Protein AF-A0A962IKQ8-F1 (afdb_monomer_lite)

pLDDT: mean 80.49, std 13.24, range [48.88, 95.75]

Radius of gyration: 16.03 Å; chains: 1; bounding box: 33×30×48 Å

Sequence (85 aa):
MSKPVRLGLVGNPDNRRIRDFRARWVALGQPEPVLIDYLKLPTVAPCVDVLRLDSPGENAALAAHLMALGGSHRAEGLEHGELDD

Structure (mmCIF, N/CA/C/O backbone):
data_AF-A0A962IKQ8-F1
#
_entry.id   AF-A0A962IKQ8-F1
#
loop_
_atom_site.group_PDB
_atom_site.id
_atom_site.type_symbol
_atom_site.label_atom_id
_atom_site.label_alt_id
_atom_site.label_comp_id
_atom_site.label_asym_id
_atom_site.label_entity_id
_atom_site.label_seq_id
_atom_site.pdbx_PDB_ins_code
_atom_site.Cartn_x
_atom_site.Cartn_y
_atom_site.Cartn_z
_atom_site.occupancy
_atom_site.B_iso_or_equiv
_atom_site.auth_seq_id
_atom_site.auth_comp_id
_atom_site.auth_asym_id
_atom_site.auth_atom_id
_atom_site.pdbx_PDB_model_num
ATOM 1 N N . MET A 1 1 ? -22.494 0.359 19.969 1.00 54.78 1 MET A N 1
ATOM 2 C CA . MET A 1 1 ? -21.458 0.837 19.025 1.00 54.78 1 MET A CA 1
ATOM 3 C C . MET A 1 1 ? -20.932 -0.370 18.267 1.00 54.78 1 MET A C 1
ATOM 5 O O . MET A 1 1 ? -20.613 -1.361 18.912 1.00 54.78 1 MET A O 1
ATOM 9 N N . SER A 1 2 ? -20.922 -0.340 16.933 1.00 69.69 2 SER A N 1
ATOM 10 C CA . SER A 1 2 ? -20.327 -1.411 16.121 1.00 69.69 2 SER A CA 1
ATOM 11 C C . SER A 1 2 ? -18.813 -1.457 16.338 1.00 69.69 2 SER A C 1
ATOM 13 O O . SER A 1 2 ? -18.184 -0.416 16.529 1.00 69.69 2 SER A O 1
ATOM 15 N N . LYS A 1 3 ? -18.223 -2.657 16.323 1.00 78.06 3 LYS A N 1
ATOM 16 C CA . LYS A 1 3 ? -16.766 -2.835 16.392 1.00 78.06 3 LYS A CA 1
ATOM 17 C C . LYS A 1 3 ? -16.102 -2.058 15.236 1.00 78.06 3 LYS A C 1
ATOM 19 O O . LYS A 1 3 ? -16.599 -2.159 14.114 1.00 78.06 3 LYS A O 1
ATOM 24 N N . PRO A 1 4 ? -15.016 -1.299 15.475 1.00 76.62 4 PRO A N 1
ATOM 25 C CA . PRO A 1 4 ? -14.292 -0.637 14.395 1.00 76.62 4 PRO A CA 1
ATOM 26 C C . PRO A 1 4 ? -13.696 -1.680 13.439 1.00 76.62 4 PRO A C 1
ATOM 28 O O . PRO A 1 4 ? -13.104 -2.669 13.878 1.00 76.62 4 PRO A O 1
ATOM 31 N N . VAL A 1 5 ? -13.888 -1.464 12.137 1.00 86.25 5 VAL A N 1
ATOM 32 C CA . VAL A 1 5 ? -13.429 -2.362 11.068 1.00 86.25 5 VAL A CA 1
ATOM 33 C C . VAL A 1 5 ? -11.919 -2.220 10.902 1.00 86.25 5 VAL A C 1
ATOM 35 O O . VAL A 1 5 ? -11.414 -1.115 10.706 1.00 86.25 5 VAL A O 1
ATOM 38 N N . ARG A 1 6 ? -11.186 -3.336 10.943 1.00 90.81 6 ARG A N 1
ATOM 39 C CA . ARG A 1 6 ? -9.758 -3.362 10.607 1.00 90.81 6 ARG A CA 1
ATOM 40 C C . ARG A 1 6 ? -9.614 -3.430 9.095 1.00 90.81 6 ARG A C 1
ATOM 42 O O . ARG A 1 6 ? -9.918 -4.457 8.491 1.00 90.81 6 ARG A O 1
ATOM 49 N N . LEU A 1 7 ? -9.155 -2.337 8.497 1.00 93.69 7 LEU A N 1
ATOM 50 C CA . LEU A 1 7 ? -8.925 -2.238 7.061 1.00 93.69 7 LEU A CA 1
ATOM 51 C C . LEU A 1 7 ? -7.472 -2.585 6.720 1.00 93.69 7 LEU A C 1
ATOM 53 O O . LEU A 1 7 ? -6.543 -2.036 7.312 1.00 93.69 7 LEU A O 1
ATOM 57 N N . GLY A 1 8 ? -7.281 -3.464 5.743 1.00 93.69 8 GLY A N 1
ATOM 58 C CA . GLY A 1 8 ? -6.013 -3.671 5.053 1.00 93.69 8 GLY A CA 1
ATOM 59 C C . GLY A 1 8 ? -6.007 -2.982 3.692 1.00 93.69 8 GLY A C 1
ATOM 60 O O . GLY A 1 8 ? -7.023 -2.961 2.995 1.00 93.69 8 GLY A O 1
ATOM 61 N N . LEU A 1 9 ? -4.856 -2.446 3.301 1.00 93.00 9 LEU A N 1
ATOM 62 C CA . LEU A 1 9 ? -4.616 -1.867 1.983 1.00 93.00 9 LEU A CA 1
ATOM 63 C C . LEU A 1 9 ? -3.461 -2.602 1.326 1.00 93.00 9 LEU A C 1
ATOM 65 O O . LEU A 1 9 ? -2.364 -2.607 1.871 1.00 93.00 9 LEU A O 1
ATOM 69 N N . VAL A 1 10 ? -3.691 -3.180 0.154 1.00 91.38 10 VAL A N 1
ATOM 70 C CA . VAL A 1 10 ? -2.617 -3.675 -0.708 1.00 91.38 10 VAL A CA 1
ATOM 71 C C . VAL A 1 10 ? -2.324 -2.603 -1.741 1.00 91.38 10 VAL A C 1
ATOM 73 O O . VAL A 1 10 ? -3.216 -2.203 -2.493 1.00 91.38 10 VAL A O 1
ATOM 76 N N . GLY A 1 11 ? -1.090 -2.114 -1.761 1.00 89.31 11 GLY A N 1
ATOM 77 C CA . GLY A 1 11 ? -0.710 -1.039 -2.664 1.00 89.31 11 GLY A CA 1
ATOM 78 C C . GLY A 1 11 ? 0.734 -0.595 -2.504 1.00 89.31 11 GLY A C 1
ATOM 79 O O . GLY A 1 11 ? 1.424 -0.957 -1.554 1.00 89.31 11 GLY A O 1
ATOM 80 N N . ASN A 1 12 ? 1.185 0.228 -3.448 1.00 85.00 12 ASN A N 1
ATOM 81 C CA . ASN A 1 12 ? 2.496 0.862 -3.377 1.00 85.00 12 ASN A CA 1
ATOM 82 C C . ASN A 1 12 ? 2.471 2.012 -2.338 1.00 85.00 12 ASN A C 1
ATOM 84 O O . ASN A 1 12 ? 1.677 2.944 -2.514 1.00 85.00 12 ASN A O 1
ATOM 88 N N . PRO A 1 13 ? 3.315 1.997 -1.284 1.00 83.62 13 PRO A N 1
ATOM 89 C CA . PRO A 1 13 ? 3.378 3.070 -0.282 1.00 83.62 13 PRO A CA 1
ATOM 90 C C . PRO A 1 13 ? 3.701 4.450 -0.870 1.00 83.62 13 PRO A C 1
ATOM 92 O O . PRO A 1 13 ? 3.249 5.466 -0.335 1.00 83.62 13 PRO A O 1
ATOM 95 N N . ASP A 1 14 ? 4.430 4.491 -1.984 1.00 83.31 14 ASP A N 1
ATOM 96 C CA . ASP A 1 14 ? 4.812 5.732 -2.656 1.00 83.31 14 ASP A CA 1
ATOM 97 C C . ASP A 1 14 ? 3.695 6.289 -3.545 1.00 83.31 14 ASP A C 1
ATOM 99 O O . ASP A 1 14 ? 3.721 7.464 -3.929 1.00 83.31 14 ASP A O 1
ATOM 103 N N . ASN A 1 15 ? 2.668 5.483 -3.834 1.00 85.06 15 ASN A N 1
ATOM 104 C CA . ASN A 1 15 ? 1.527 5.921 -4.620 1.00 85.06 15 ASN A CA 1
ATOM 105 C C . ASN A 1 15 ? 0.725 6.961 -3.830 1.00 85.06 15 ASN A C 1
ATOM 107 O O . ASN A 1 15 ? 0.146 6.687 -2.775 1.00 85.06 15 ASN A O 1
ATOM 111 N N . ARG A 1 16 ? 0.637 8.172 -4.389 1.00 88.56 16 ARG A N 1
ATOM 112 C CA . ARG A 1 16 ? -0.110 9.284 -3.797 1.00 88.56 16 ARG A CA 1
ATOM 113 C C . ARG A 1 16 ? -1.547 8.896 -3.426 1.00 88.56 16 ARG A C 1
ATOM 115 O O . ARG A 1 16 ? -2.013 9.318 -2.376 1.00 88.56 16 ARG A O 1
ATOM 122 N N . ARG A 1 17 ? -2.230 8.064 -4.223 1.00 88.69 17 ARG A N 1
ATOM 123 C CA . ARG A 1 17 ? -3.608 7.627 -3.929 1.00 88.69 17 ARG A CA 1
ATOM 124 C C . ARG A 1 17 ? -3.700 6.822 -2.631 1.00 88.69 17 ARG A C 1
ATOM 126 O O . ARG A 1 17 ? -4.637 7.037 -1.868 1.00 88.69 17 ARG A O 1
ATOM 133 N N . ILE A 1 18 ? -2.720 5.956 -2.356 1.00 90.44 18 ILE A N 1
ATOM 134 C CA . ILE A 1 18 ? -2.642 5.185 -1.105 1.00 90.44 18 ILE A CA 1
ATOM 135 C C . ILE A 1 18 ? -2.448 6.122 0.084 1.00 90.44 18 ILE A C 1
ATOM 137 O O . ILE A 1 18 ? -3.165 6.015 1.079 1.00 90.44 18 ILE A O 1
ATOM 141 N N . ARG A 1 19 ? -1.509 7.069 -0.027 1.00 90.44 19 ARG A N 1
ATOM 142 C CA . ARG A 1 19 ? -1.239 8.041 1.042 1.00 90.44 19 ARG A CA 1
ATOM 143 C C . ARG A 1 19 ? -2.459 8.913 1.334 1.00 90.44 19 ARG A C 1
ATOM 145 O O . ARG A 1 19 ? -2.861 9.023 2.490 1.00 90.44 19 ARG A O 1
ATOM 152 N N . ASP A 1 20 ? -3.080 9.462 0.291 1.00 93.06 20 ASP A N 1
ATOM 153 C CA . ASP A 1 20 ? -4.262 10.323 0.405 1.00 93.06 20 ASP A CA 1
ATOM 154 C C . ASP A 1 20 ? -5.448 9.555 1.012 1.00 93.06 20 ASP A C 1
ATOM 156 O O . ASP A 1 20 ? -6.180 10.092 1.846 1.00 93.06 20 ASP A O 1
ATOM 160 N N . PHE A 1 21 ? -5.633 8.286 0.634 1.00 93.31 21 PHE A N 1
ATOM 161 C CA . PHE A 1 21 ? -6.678 7.438 1.200 1.00 93.31 21 PHE A CA 1
ATOM 162 C C . PHE A 1 21 ? -6.451 7.164 2.691 1.00 93.31 21 PHE A C 1
ATOM 164 O O . PHE A 1 21 ? -7.367 7.373 3.486 1.00 93.31 21 PHE A O 1
ATOM 171 N N . ARG A 1 22 ? -5.238 6.754 3.089 1.00 93.69 22 ARG A N 1
ATOM 172 C CA . ARG A 1 22 ? -4.892 6.498 4.499 1.00 93.69 22 ARG A CA 1
ATOM 173 C C . ARG A 1 22 ? -5.101 7.738 5.363 1.00 93.69 22 ARG A C 1
ATOM 175 O O . ARG A 1 22 ? -5.782 7.663 6.381 1.00 93.69 22 ARG A O 1
ATOM 182 N N . ALA A 1 23 ? -4.599 8.886 4.908 1.00 94.44 23 ALA A N 1
ATOM 183 C CA . ALA A 1 23 ? -4.753 10.150 5.619 1.00 94.44 23 ALA A CA 1
ATOM 184 C C . ALA A 1 23 ? -6.233 10.517 5.824 1.00 94.44 23 ALA A C 1
ATOM 186 O O . ALA A 1 23 ? -6.635 10.886 6.926 1.00 94.44 23 ALA A O 1
ATOM 187 N N . ARG A 1 24 ? -7.068 10.364 4.786 1.00 95.62 24 ARG A N 1
ATOM 188 C CA . ARG A 1 24 ? -8.514 10.619 4.884 1.00 95.62 24 ARG A CA 1
ATOM 189 C C . ARG A 1 24 ? -9.226 9.630 5.801 1.00 95.62 24 ARG A C 1
ATOM 191 O O . ARG A 1 24 ? -10.097 10.040 6.556 1.00 95.62 24 ARG A O 1
ATOM 198 N N . TRP A 1 25 ? -8.863 8.352 5.749 1.00 93.62 25 TRP A N 1
ATOM 199 C CA . TRP A 1 25 ? -9.444 7.317 6.604 1.00 93.62 25 TRP A CA 1
ATOM 200 C C . TRP A 1 25 ? -9.226 7.626 8.090 1.00 93.62 25 TRP A C 1
ATOM 202 O O . TRP A 1 25 ? -10.177 7.631 8.871 1.00 93.62 25 TRP A O 1
ATOM 212 N N . VAL A 1 26 ? -7.999 7.992 8.460 1.00 94.19 26 VAL A N 1
ATOM 213 C CA . VAL A 1 26 ? -7.664 8.414 9.827 1.00 94.19 26 VAL A CA 1
ATOM 214 C C . VAL A 1 26 ? -8.368 9.716 10.200 1.00 94.19 26 VAL A C 1
ATOM 216 O O . VAL A 1 26 ? -8.898 9.832 11.302 1.00 94.19 26 VAL A O 1
ATOM 219 N N . ALA A 1 27 ? -8.442 10.683 9.279 1.00 95.75 27 ALA A N 1
ATOM 220 C CA . ALA A 1 27 ? -9.152 11.944 9.509 1.00 95.75 27 ALA A CA 1
ATOM 221 C C . ALA A 1 27 ? -10.658 11.751 9.784 1.00 95.75 27 ALA A C 1
ATOM 223 O O . ALA A 1 27 ? -11.274 12.597 10.427 1.00 95.75 27 ALA A O 1
ATOM 224 N N . LEU A 1 28 ? -11.246 10.630 9.351 1.00 93.62 28 LEU A N 1
ATOM 225 C CA . LEU A 1 28 ? -12.621 10.225 9.669 1.00 93.62 28 LEU A CA 1
ATOM 226 C C . LEU A 1 28 ? -12.753 9.510 11.030 1.00 93.62 28 LEU A C 1
ATOM 228 O O . LEU A 1 28 ? -13.806 8.948 11.334 1.00 93.62 28 LEU A O 1
ATOM 232 N N . GLY A 1 29 ? -11.694 9.494 11.844 1.00 92.75 29 GLY A N 1
ATOM 233 C CA . GLY A 1 29 ? -11.671 8.858 13.163 1.00 92.75 29 GLY A CA 1
ATOM 234 C C . GLY A 1 29 ? -11.588 7.331 13.119 1.00 92.75 29 GLY A C 1
ATOM 235 O O . GLY A 1 29 ? -11.842 6.678 14.130 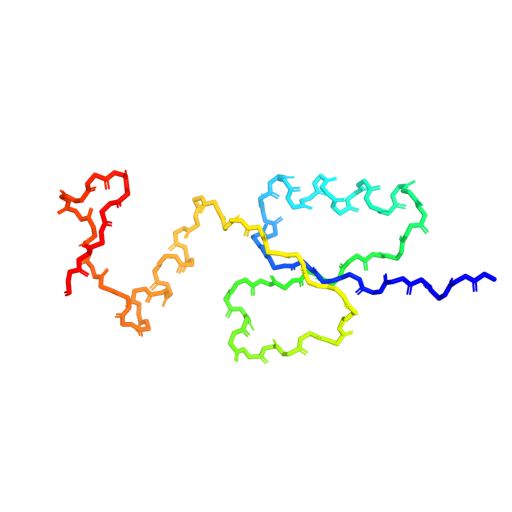1.00 92.75 29 GLY A O 1
ATOM 236 N N . GLN A 1 30 ? -11.266 6.748 11.962 1.00 91.88 30 GLN A N 1
ATOM 237 C CA . GLN A 1 30 ? -11.087 5.305 11.835 1.00 91.88 30 GLN A CA 1
ATOM 238 C C . GLN A 1 30 ? -9.659 4.882 12.225 1.00 91.88 30 GLN A C 1
ATOM 240 O O . GLN A 1 30 ? -8.729 5.685 12.118 1.00 91.88 30 GLN A O 1
ATOM 245 N N . PRO A 1 31 ? -9.445 3.620 12.647 1.00 92.19 31 PRO A N 1
ATOM 246 C CA . PRO A 1 31 ? -8.103 3.103 12.913 1.00 92.19 31 PRO A CA 1
ATOM 247 C C . PRO A 1 31 ? -7.218 3.134 11.664 1.00 92.19 31 PRO A C 1
ATOM 249 O O . PRO A 1 31 ? -7.700 2.849 10.570 1.00 92.19 31 PRO A O 1
ATOM 252 N N . GLU A 1 32 ? -5.923 3.412 11.828 1.00 92.56 32 GLU A N 1
ATOM 253 C CA . GLU A 1 32 ? -4.945 3.387 10.733 1.00 92.56 32 GLU A CA 1
ATOM 254 C C . GLU A 1 32 ? -5.010 2.054 9.956 1.00 92.56 32 GLU A C 1
ATOM 256 O O . GLU A 1 32 ? -4.919 0.987 10.576 1.00 92.56 32 GLU A O 1
ATOM 261 N N . PRO A 1 33 ? -5.150 2.076 8.617 1.00 93.38 33 PRO A N 1
ATOM 262 C CA . PRO A 1 33 ? -5.170 0.852 7.831 1.00 93.38 33 PRO A CA 1
ATOM 263 C C . PRO A 1 33 ? -3.812 0.150 7.838 1.00 93.38 33 PRO A C 1
ATOM 265 O O . PRO A 1 33 ? -2.760 0.787 7.748 1.00 93.38 33 PRO A O 1
ATOM 268 N N . VAL A 1 34 ? -3.830 -1.181 7.839 1.00 92.56 34 VAL A N 1
ATOM 269 C CA . VAL A 1 34 ? -2.617 -1.984 7.654 1.00 92.56 34 VAL A CA 1
ATOM 270 C C . VAL A 1 34 ? -2.210 -1.913 6.186 1.00 92.56 34 VAL A C 1
ATOM 272 O O . VAL A 1 34 ? -2.895 -2.466 5.328 1.00 92.56 34 VAL A O 1
ATOM 275 N N . LEU A 1 35 ? -1.103 -1.234 5.886 1.00 91.06 35 LEU A N 1
ATOM 276 C CA . LEU A 1 35 ? -0.551 -1.192 4.533 1.00 91.06 35 LEU A CA 1
ATOM 277 C C . LEU A 1 35 ? 0.312 -2.429 4.262 1.00 91.06 35 LEU A C 1
ATOM 279 O O . LEU A 1 35 ? 1.246 -2.730 5.005 1.00 91.06 35 LEU A O 1
ATOM 283 N N . ILE A 1 36 ? 0.006 -3.111 3.167 1.00 90.69 36 ILE A N 1
ATOM 284 C CA . ILE A 1 36 ? 0.656 -4.325 2.696 1.00 90.69 36 ILE A CA 1
ATOM 285 C C . ILE A 1 36 ? 1.272 -3.998 1.342 1.00 90.69 36 ILE A C 1
ATOM 287 O O . ILE A 1 36 ? 0.579 -3.669 0.379 1.00 90.69 36 ILE A O 1
ATOM 291 N N . ASP A 1 37 ? 2.594 -4.082 1.285 1.00 87.25 37 ASP A N 1
ATOM 292 C CA . ASP A 1 37 ? 3.328 -3.946 0.035 1.00 87.25 37 ASP A CA 1
ATOM 293 C C . ASP A 1 37 ? 3.056 -5.166 -0.855 1.00 87.25 37 ASP A C 1
ATOM 295 O O . ASP A 1 37 ? 3.067 -6.303 -0.376 1.00 87.25 37 ASP A O 1
ATOM 299 N N . TYR A 1 38 ? 2.853 -4.939 -2.151 1.00 84.00 38 TYR A N 1
ATOM 300 C CA . TYR A 1 38 ? 2.701 -6.000 -3.142 1.00 84.00 38 TYR A CA 1
ATOM 301 C C . TYR A 1 38 ? 3.836 -7.030 -3.101 1.00 84.00 38 TYR A C 1
ATOM 303 O O . TYR A 1 38 ? 3.574 -8.226 -3.194 1.00 84.00 38 TYR A O 1
ATOM 311 N N . LEU A 1 39 ? 5.078 -6.592 -2.889 1.00 82.00 39 LEU A N 1
ATOM 312 C CA . LEU A 1 39 ? 6.245 -7.476 -2.794 1.00 82.00 39 LEU A CA 1
ATOM 313 C C . LEU A 1 39 ? 6.202 -8.395 -1.564 1.00 82.00 39 LEU A C 1
ATOM 315 O O . LEU A 1 39 ? 6.908 -9.398 -1.503 1.00 82.00 39 LEU A O 1
ATOM 319 N N . LYS A 1 40 ? 5.381 -8.055 -0.566 1.00 83.69 40 LYS A N 1
ATOM 320 C CA . LYS A 1 40 ? 5.196 -8.832 0.667 1.00 83.69 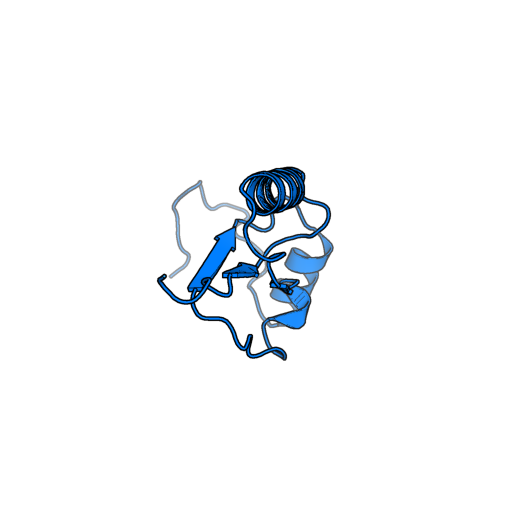40 LYS A CA 1
ATOM 321 C C . LYS A 1 40 ? 3.903 -9.640 0.660 1.00 83.69 40 LYS A C 1
ATOM 323 O O . LYS A 1 40 ? 3.704 -10.460 1.550 1.00 83.69 40 LYS A O 1
ATOM 328 N N . LEU A 1 41 ? 3.029 -9.438 -0.326 1.00 77.62 41 LEU A N 1
ATOM 329 C CA . LEU A 1 41 ? 1.744 -10.126 -0.407 1.00 77.62 41 LEU A CA 1
ATOM 330 C C . LEU A 1 41 ? 1.873 -11.664 -0.376 1.00 77.62 41 LEU A C 1
ATOM 332 O O . LEU A 1 41 ? 1.090 -12.284 0.339 1.00 77.62 41 LEU A O 1
ATOM 336 N N . PRO A 1 42 ? 2.865 -12.300 -1.039 1.00 74.50 42 PRO A N 1
ATOM 337 C CA . PRO A 1 42 ? 3.013 -13.758 -0.988 1.00 74.50 42 PRO A CA 1
ATOM 338 C C . PRO A 1 42 ? 3.367 -14.307 0.403 1.00 74.50 42 PRO A C 1
ATOM 340 O O . PRO A 1 42 ? 3.189 -15.494 0.657 1.00 74.50 42 PRO A O 1
ATOM 343 N N . THR A 1 43 ? 3.898 -13.469 1.298 1.00 78.81 43 THR A N 1
ATOM 344 C CA . THR A 1 43 ? 4.426 -13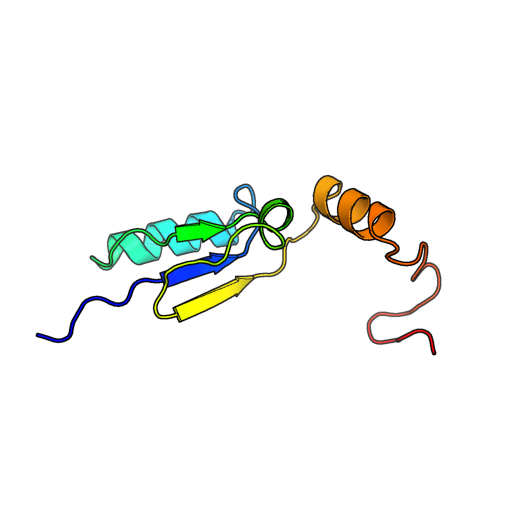.881 2.610 1.00 78.81 43 THR A CA 1
ATOM 345 C C . THR A 1 43 ? 3.615 -13.349 3.787 1.00 78.81 43 THR A C 1
ATOM 347 O O . THR A 1 43 ? 3.872 -13.724 4.931 1.00 78.81 43 THR A O 1
ATOM 350 N N . VAL A 1 44 ? 2.622 -12.495 3.532 1.00 79.88 44 VAL A N 1
ATOM 351 C CA . VAL A 1 44 ? 1.816 -11.843 4.565 1.00 79.88 44 VAL A CA 1
ATOM 352 C C . VAL A 1 44 ? 0.352 -12.220 4.386 1.00 79.88 44 VAL A C 1
ATOM 354 O O . VAL A 1 44 ? -0.293 -11.808 3.427 1.00 79.88 44 VAL A O 1
ATOM 357 N N . ALA A 1 45 ? -0.200 -12.936 5.366 1.00 74.25 45 ALA A N 1
ATOM 358 C CA . ALA A 1 45 ? -1.642 -13.086 5.526 1.00 74.25 45 ALA A CA 1
ATOM 359 C C . ALA A 1 45 ? -2.151 -11.9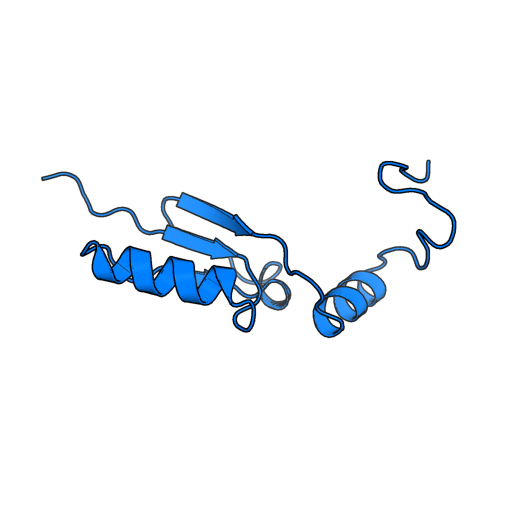66 6.453 1.00 74.25 45 ALA A C 1
ATOM 361 O O . ALA A 1 45 ? -1.909 -12.017 7.664 1.00 74.25 45 ALA A O 1
ATOM 362 N N . PRO A 1 46 ? -2.804 -10.914 5.930 1.00 74.56 46 PRO A N 1
ATOM 363 C CA . PRO A 1 46 ? -3.215 -9.797 6.763 1.00 74.56 46 PRO A CA 1
ATOM 364 C C . PRO A 1 46 ? -4.383 -10.187 7.671 1.00 74.56 46 PRO A C 1
ATOM 366 O O . PRO A 1 46 ? -5.420 -10.665 7.219 1.00 74.56 46 PRO A O 1
ATOM 369 N N . CYS A 1 47 ? -4.236 -9.928 8.970 1.00 83.75 47 CYS A N 1
ATOM 370 C CA . CYS A 1 47 ? -5.279 -10.176 9.966 1.00 83.75 47 CYS A CA 1
ATOM 371 C C . CYS A 1 47 ? -6.250 -8.981 10.036 1.00 83.75 47 CYS A C 1
ATOM 373 O O . CYS A 1 47 ? -6.300 -8.241 11.024 1.00 83.75 47 CYS A O 1
ATOM 375 N N . VAL A 1 48 ? -6.976 -8.762 8.937 1.00 89.75 48 VAL A N 1
ATOM 376 C CA . VAL A 1 48 ? -7.891 -7.630 8.715 1.00 89.75 48 VAL A CA 1
ATOM 377 C C . VAL A 1 48 ? -9.313 -8.123 8.458 1.00 89.75 48 VAL A C 1
ATOM 379 O O . VAL A 1 48 ? -9.516 -9.268 8.067 1.00 89.75 48 VAL A O 1
ATOM 382 N N . ASP A 1 49 ? -10.301 -7.266 8.704 1.00 91.56 49 ASP A N 1
ATOM 383 C CA . ASP A 1 49 ? -11.712 -7.591 8.472 1.00 91.56 49 ASP A CA 1
ATOM 384 C C . ASP A 1 49 ? -12.112 -7.307 7.010 1.00 91.56 49 ASP A C 1
ATOM 386 O O . ASP A 1 49 ? -12.966 -7.989 6.451 1.00 91.56 49 ASP A O 1
ATOM 390 N N . VAL A 1 50 ? -11.479 -6.308 6.383 1.00 92.00 50 VAL A N 1
ATOM 391 C CA . VAL A 1 50 ? -11.694 -5.921 4.980 1.00 92.00 50 VAL A CA 1
ATOM 392 C C . VAL A 1 50 ? -10.351 -5.633 4.321 1.00 92.00 50 VAL A C 1
ATOM 394 O O . VAL A 1 50 ? -9.483 -5.011 4.933 1.00 92.00 50 VAL A O 1
ATOM 397 N N . LEU A 1 51 ? -10.194 -6.045 3.062 1.00 91.31 51 LEU A N 1
ATOM 398 C CA . LEU A 1 51 ? -9.023 -5.755 2.241 1.00 91.31 51 LEU A CA 1
ATOM 399 C C . LEU A 1 51 ? -9.426 -4.900 1.038 1.00 91.31 51 LEU A C 1
ATOM 401 O O . LEU A 1 51 ? -10.347 -5.253 0.303 1.00 91.31 51 LEU A O 1
ATOM 405 N N . ARG A 1 52 ? -8.715 -3.795 0.816 1.00 91.56 52 ARG A N 1
ATOM 406 C CA . ARG A 1 52 ? -8.801 -3.003 -0.413 1.00 91.56 52 ARG A CA 1
ATOM 407 C C . ARG A 1 52 ? -7.520 -3.185 -1.222 1.00 91.56 52 ARG A C 1
ATOM 409 O O . ARG A 1 52 ? -6.421 -2.989 -0.710 1.00 91.56 52 ARG A O 1
ATOM 416 N N . LEU A 1 53 ? -7.696 -3.550 -2.485 1.00 88.94 53 LEU A N 1
ATOM 417 C CA . LEU A 1 53 ? -6.639 -3.681 -3.482 1.00 88.94 53 LEU A CA 1
ATOM 418 C C . LEU A 1 53 ? -6.674 -2.443 -4.379 1.00 88.94 53 LEU A C 1
ATOM 420 O O . LEU A 1 53 ? -7.698 -2.163 -4.999 1.00 88.94 53 LEU A O 1
ATOM 424 N N . ASP A 1 54 ? -5.571 -1.706 -4.442 1.00 88.00 54 ASP A N 1
ATOM 425 C CA . ASP A 1 54 ? -5.381 -0.623 -5.407 1.00 88.00 54 ASP A CA 1
ATOM 426 C C . ASP A 1 54 ? -4.291 -1.010 -6.399 1.00 88.00 54 ASP A C 1
ATOM 428 O O . ASP A 1 54 ? -3.324 -1.676 -6.042 1.00 88.00 54 ASP A O 1
ATOM 432 N N . SER A 1 55 ? -4.413 -0.527 -7.637 1.00 80.06 55 SER A N 1
ATOM 433 C CA . SER A 1 55 ? -3.371 -0.718 -8.645 1.00 80.06 55 SER A CA 1
ATOM 434 C C . SER A 1 55 ? -2.000 -0.265 -8.109 1.00 80.06 55 SER A C 1
ATOM 436 O O . SER A 1 55 ? -1.899 0.820 -7.515 1.00 80.06 55 SER A O 1
ATOM 438 N N . PRO A 1 56 ? -0.926 -1.040 -8.354 1.00 76.12 56 PRO A N 1
ATOM 439 C CA . PRO A 1 56 ? 0.422 -0.661 -7.940 1.00 76.12 56 PRO A CA 1
ATOM 440 C C . PRO A 1 56 ? 0.921 0.625 -8.616 1.00 76.12 56 PRO A C 1
ATOM 442 O O . PRO A 1 56 ? 1.880 1.230 -8.128 1.00 76.12 56 PRO A O 1
ATOM 445 N N . GLY A 1 57 ? 0.251 1.067 -9.689 1.00 78.62 57 GLY A N 1
ATOM 446 C CA . GLY A 1 57 ? 0.719 2.133 -10.568 1.00 78.62 57 GLY A CA 1
ATOM 447 C C . GLY A 1 57 ? 1.977 1.718 -11.328 1.00 78.62 57 GLY A C 1
ATOM 448 O O . GLY A 1 57 ? 2.297 0.533 -11.430 1.00 78.62 57 GLY A O 1
ATOM 449 N N . GLU A 1 58 ? 2.710 2.704 -11.837 1.00 76.88 58 GLU A N 1
ATOM 450 C CA . GLU A 1 58 ? 4.047 2.481 -12.383 1.00 76.88 58 GLU A CA 1
ATOM 451 C C . GLU A 1 58 ? 5.004 2.124 -11.235 1.00 76.88 58 GLU A C 1
ATOM 453 O O . GLU A 1 58 ? 5.427 2.978 -10.456 1.00 76.88 58 GLU A O 1
ATOM 458 N N . ASN A 1 59 ? 5.306 0.833 -11.093 1.00 81.00 59 ASN A N 1
ATOM 459 C CA . ASN A 1 59 ? 6.241 0.318 -10.099 1.00 81.00 59 ASN A CA 1
ATOM 460 C C . ASN A 1 59 ? 7.184 -0.693 -10.761 1.00 81.00 59 ASN A C 1
ATOM 462 O O . ASN A 1 59 ? 6.870 -1.878 -10.879 1.00 81.00 59 ASN A O 1
ATOM 466 N N . ALA A 1 60 ? 8.352 -0.208 -11.189 1.00 81.12 60 ALA A N 1
ATOM 467 C CA . ALA A 1 60 ? 9.350 -1.018 -11.885 1.00 81.12 60 ALA A CA 1
ATOM 468 C C . ALA A 1 60 ? 9.864 -2.192 -11.034 1.00 81.12 60 ALA A C 1
ATOM 470 O O . ALA A 1 60 ? 10.111 -3.269 -11.568 1.00 81.12 60 ALA A O 1
ATOM 471 N N . ALA A 1 61 ? 9.982 -2.013 -9.713 1.00 82.38 61 ALA A N 1
ATOM 472 C CA . ALA A 1 61 ? 10.432 -3.072 -8.813 1.00 82.38 61 ALA A CA 1
ATOM 473 C C . ALA A 1 61 ? 9.404 -4.208 -8.723 1.00 82.38 61 ALA A C 1
ATOM 475 O O . ALA A 1 61 ? 9.773 -5.379 -8.791 1.00 82.38 61 ALA A O 1
ATOM 476 N N . LEU A 1 62 ? 8.114 -3.871 -8.632 1.00 81.38 62 LEU A N 1
ATOM 477 C CA . LEU A 1 62 ? 7.047 -4.867 -8.669 1.00 81.38 62 LEU A CA 1
ATOM 478 C C . LEU A 1 62 ? 6.972 -5.564 -10.028 1.00 81.38 62 LEU A C 1
ATOM 480 O O . LEU A 1 62 ? 6.863 -6.785 -1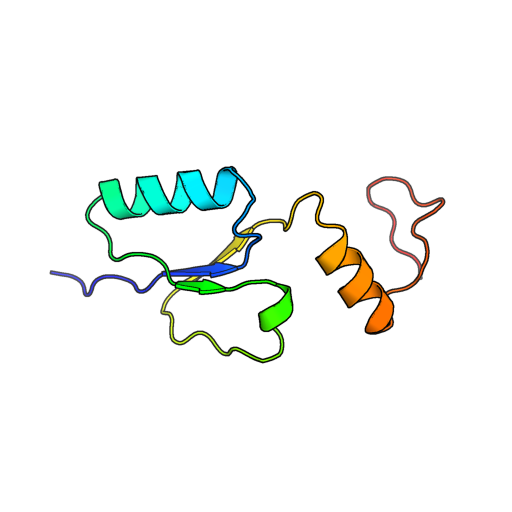0.067 1.00 81.38 62 LEU A O 1
ATOM 484 N N . ALA A 1 63 ? 7.075 -4.820 -11.131 1.00 83.00 63 ALA A N 1
ATOM 485 C CA . ALA A 1 63 ? 7.096 -5.406 -12.469 1.00 83.00 63 ALA A CA 1
ATOM 486 C C . ALA A 1 63 ? 8.262 -6.399 -12.630 1.00 83.00 63 ALA A C 1
ATOM 488 O O . ALA A 1 63 ? 8.051 -7.534 -13.051 1.00 83.00 63 ALA A O 1
ATOM 489 N N . ALA A 1 64 ? 9.475 -6.015 -12.217 1.00 83.44 64 ALA A N 1
ATOM 490 C CA . ALA A 1 64 ? 10.645 -6.891 -12.230 1.00 83.44 64 ALA A CA 1
ATOM 491 C C . ALA A 1 64 ? 10.461 -8.134 -11.347 1.00 83.44 64 ALA A C 1
ATOM 493 O O . ALA A 1 64 ? 10.832 -9.235 -11.748 1.00 83.44 64 ALA A O 1
ATOM 494 N N . HIS A 1 65 ? 9.853 -7.976 -10.168 1.00 82.38 65 HIS A N 1
ATOM 495 C CA . HIS A 1 65 ? 9.557 -9.091 -9.274 1.00 82.38 65 HIS A CA 1
ATOM 496 C C . HIS A 1 65 ? 8.556 -10.078 -9.889 1.00 82.38 65 HIS A C 1
ATOM 498 O O . HIS A 1 65 ? 8.785 -11.283 -9.848 1.00 82.38 65 HIS A O 1
ATOM 504 N N . LEU A 1 66 ? 7.481 -9.578 -10.504 1.00 79.31 66 LEU A N 1
ATOM 505 C CA . LEU A 1 66 ? 6.490 -10.411 -11.189 1.00 79.31 66 LEU A CA 1
ATOM 506 C C . LEU A 1 66 ? 7.103 -11.158 -12.380 1.00 79.31 66 LEU A C 1
ATOM 508 O O . LEU A 1 66 ? 6.853 -12.351 -12.530 1.00 79.31 66 LEU A O 1
ATOM 512 N N . MET A 1 67 ? 7.957 -10.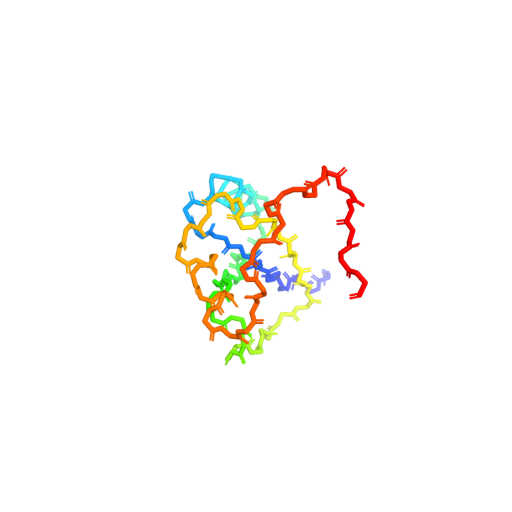501 -13.173 1.00 81.06 67 MET A N 1
ATOM 513 C CA . MET A 1 67 ? 8.701 -11.163 -14.254 1.00 81.06 67 MET A CA 1
ATOM 514 C C . MET A 1 67 ? 9.613 -12.277 -13.717 1.00 81.06 67 MET A C 1
ATOM 516 O O . MET A 1 67 ? 9.628 -13.380 -14.254 1.00 81.06 67 MET A O 1
ATOM 520 N N . ALA A 1 68 ? 10.322 -12.038 -12.608 1.00 82.44 68 ALA A N 1
ATOM 521 C CA . ALA A 1 68 ? 11.184 -13.046 -11.986 1.00 82.44 68 ALA A CA 1
ATOM 522 C C . ALA A 1 68 ? 10.411 -14.268 -11.449 1.00 82.44 68 ALA A C 1
ATOM 524 O O . ALA A 1 68 ? 10.963 -15.364 -11.394 1.00 82.44 68 ALA A O 1
ATOM 525 N N . LEU A 1 69 ? 9.138 -14.097 -11.079 1.00 80.38 69 LEU A N 1
ATOM 526 C CA . LEU A 1 69 ? 8.243 -15.185 -10.670 1.00 80.38 69 LEU A CA 1
ATOM 527 C C . LEU A 1 69 ? 7.663 -15.982 -11.854 1.00 80.38 69 LEU A C 1
ATOM 529 O O . LEU A 1 69 ? 6.843 -16.872 -11.640 1.00 80.38 69 LEU A O 1
ATOM 533 N N . GLY A 1 70 ? 8.086 -15.688 -13.086 1.00 76.88 70 GLY A N 1
ATOM 534 C CA . GLY A 1 70 ? 7.589 -16.335 -14.299 1.00 76.88 70 GLY A CA 1
ATOM 535 C C . GLY A 1 70 ? 6.468 -15.568 -14.999 1.00 76.88 70 GLY A C 1
ATOM 536 O O . GLY A 1 70 ? 5.844 -16.119 -15.901 1.00 76.88 70 GLY A O 1
ATOM 537 N N . GLY A 1 71 ? 6.205 -14.311 -14.619 1.00 68.44 71 GLY A N 1
ATOM 538 C CA . GLY A 1 71 ? 5.394 -13.416 -15.444 1.00 68.44 71 GLY A CA 1
ATOM 539 C C . GLY A 1 71 ? 6.037 -13.279 -16.825 1.00 68.44 71 GLY A C 1
ATOM 540 O O . GLY A 1 71 ? 7.235 -13.005 -16.918 1.00 68.44 71 GLY A O 1
ATOM 541 N N . SER A 1 72 ? 5.274 -13.520 -17.893 1.00 60.69 72 SER A N 1
ATOM 542 C CA . SER A 1 72 ? 5.811 -13.487 -19.251 1.00 60.69 72 SER A CA 1
ATOM 543 C C . SER A 1 72 ? 6.386 -12.107 -19.563 1.00 60.69 72 SER A C 1
ATOM 545 O O . SER A 1 72 ? 5.784 -11.060 -19.313 1.00 60.69 72 SER A O 1
ATOM 547 N N . HIS A 1 73 ? 7.593 -12.100 -20.127 1.00 55.44 73 HIS A N 1
ATOM 548 C CA . HIS A 1 73 ? 8.052 -10.940 -20.864 1.00 55.44 73 HIS A CA 1
ATOM 549 C C . HIS A 1 73 ? 7.110 -10.780 -22.058 1.00 55.44 73 HIS A C 1
ATOM 551 O O . HIS A 1 73 ? 7.047 -11.688 -22.879 1.00 55.44 73 HIS A O 1
ATOM 557 N N . ARG A 1 74 ? 6.482 -9.604 -22.171 1.00 52.06 74 ARG A N 1
ATOM 558 C CA . ARG A 1 74 ? 5.773 -9.080 -23.350 1.00 52.06 74 ARG A CA 1
ATOM 559 C C . ARG A 1 74 ? 4.274 -9.369 -23.435 1.00 52.06 74 ARG A C 1
ATOM 561 O O . ARG A 1 74 ? 3.850 -10.262 -24.138 1.00 52.06 74 ARG A O 1
ATOM 568 N N . ALA A 1 75 ? 3.515 -8.396 -22.947 1.00 53.38 75 ALA A N 1
ATOM 569 C CA . ALA A 1 75 ? 2.466 -7.773 -23.753 1.00 53.38 75 ALA A CA 1
ATOM 570 C C . ALA A 1 75 ? 3.076 -6.710 -24.711 1.00 53.38 75 ALA A C 1
ATOM 572 O O . ALA A 1 75 ? 2.508 -5.642 -24.916 1.00 53.38 75 ALA A O 1
ATOM 573 N N . GLU A 1 76 ? 4.294 -6.916 -25.240 1.00 49.47 76 GLU A N 1
ATOM 574 C CA . GLU A 1 76 ? 4.829 -6.053 -26.305 1.00 49.47 76 GLU A CA 1
ATOM 575 C C . GLU A 1 76 ? 4.138 -6.468 -27.602 1.00 49.47 76 GLU A C 1
ATOM 577 O O . GLU A 1 76 ? 4.573 -7.402 -28.270 1.00 49.47 76 GLU A O 1
ATOM 582 N N . GLY A 1 77 ? 3.034 -5.791 -27.911 1.00 52.91 77 GLY A N 1
ATOM 583 C CA . GLY A 1 77 ? 2.203 -6.066 -29.083 1.00 52.91 77 GLY A CA 1
ATOM 584 C C . GLY A 1 77 ? 0.720 -6.233 -28.771 1.00 52.91 77 GLY A C 1
ATOM 585 O O . GLY A 1 77 ? -0.072 -6.158 -29.701 1.00 52.91 77 GLY A O 1
ATOM 586 N N . LEU A 1 78 ? 0.353 -6.393 -27.497 1.00 53.81 78 LEU A N 1
ATOM 587 C CA . LEU A 1 78 ? -1.045 -6.455 -27.087 1.00 53.81 78 LEU A CA 1
ATOM 588 C C . LEU A 1 78 ? -1.593 -5.050 -26.855 1.00 53.81 78 LEU A C 1
ATOM 590 O O . LEU A 1 78 ? -1.019 -4.254 -26.100 1.00 53.81 78 LEU A O 1
ATOM 594 N N . GLU A 1 79 ? -2.716 -4.741 -27.493 1.00 55.91 79 GLU A N 1
ATOM 595 C CA . GLU A 1 79 ? -3.459 -3.526 -27.178 1.00 55.91 79 GLU A CA 1
ATOM 596 C C . GLU A 1 79 ? -4.121 -3.637 -25.795 1.00 55.91 79 GLU A C 1
ATOM 598 O O . GLU A 1 79 ? -4.268 -4.713 -25.207 1.00 55.91 79 GLU A O 1
ATOM 603 N N . HIS A 1 80 ? -4.514 -2.493 -25.227 1.00 48.88 80 HIS A N 1
ATOM 604 C CA . HIS A 1 80 ? -5.177 -2.468 -23.926 1.00 48.88 80 HIS A CA 1
ATOM 605 C C . HIS A 1 80 ? -6.471 -3.302 -23.959 1.00 48.88 80 HIS A C 1
ATOM 607 O O . HIS A 1 80 ? -7.473 -2.860 -24.515 1.00 48.88 80 HIS A O 1
ATOM 613 N N . GLY A 1 81 ? -6.454 -4.476 -23.319 1.00 60.09 81 GLY A N 1
ATOM 614 C CA . GLY A 1 81 ? -7.597 -5.392 -23.240 1.00 60.09 81 GLY A CA 1
ATOM 615 C C . GLY A 1 81 ? -7.376 -6.766 -23.874 1.00 60.09 81 GLY A C 1
ATOM 616 O O . GLY A 1 81 ? -8.263 -7.608 -23.753 1.00 60.09 81 GLY A O 1
ATOM 617 N N . GLU A 1 82 ? -6.227 -7.019 -24.500 1.00 57.03 82 GLU A N 1
ATOM 618 C CA . GLU A 1 82 ? -5.907 -8.345 -25.031 1.00 57.03 82 GLU A CA 1
ATOM 619 C C . GLU A 1 82 ? -5.221 -9.237 -23.982 1.00 57.03 82 GLU A C 1
ATOM 621 O O . GLU A 1 82 ? -4.503 -8.765 -23.095 1.00 57.03 82 GLU A O 1
ATOM 626 N N . LEU A 1 83 ? -5.487 -10.541 -24.076 1.00 57.03 83 LEU A N 1
ATOM 627 C CA . LEU A 1 83 ? -4.855 -11.596 -23.288 1.00 57.03 83 LEU A CA 1
ATOM 628 C C . LEU A 1 83 ? -4.158 -12.539 -24.271 1.00 57.03 83 LEU A C 1
ATOM 630 O O . LEU A 1 83 ? -4.756 -12.885 -25.287 1.00 57.03 83 LEU A O 1
ATOM 634 N N . ASP A 1 84 ? -2.927 -12.946 -23.963 1.00 60.78 84 ASP A N 1
ATOM 635 C CA . ASP A 1 84 ? -2.268 -14.036 -24.687 1.00 60.78 84 ASP A CA 1
ATOM 636 C C . ASP A 1 84 ? -2.916 -15.376 -24.288 1.00 60.78 84 ASP A C 1
ATOM 638 O O . ASP A 1 84 ? -3.168 -15.603 -23.098 1.00 60.78 84 ASP A O 1
ATOM 642 N N . ASP A 1 85 ? -3.200 -16.222 -25.284 1.00 59.28 85 ASP A N 1
ATOM 643 C CA . ASP A 1 85 ? -3.807 -17.560 -25.139 1.00 59.28 85 ASP A CA 1
ATOM 644 C C . ASP A 1 85 ? -2.947 -18.555 -24.330 1.00 59.28 85 ASP A C 1
ATOM 646 O O . ASP A 1 85 ? -1.698 -18.554 -24.474 1.00 59.28 85 ASP A O 1
#

Secondary structure (DSSP, 8-state):
-PPPP-EEEES-TT-HHHHHHHHHHHHTTPPPPEEE-GGGGGG-----SEEEE----S-HHHHHHHHHTTPPS--TT--TT----

Foldseek 3Di:
DDDAFAEAEEEAPPPPVVVVVQVVCVVVVGPRHHYDYPVCVVPDDDPGRYYDYDDRPPDVVNVVVCVVVVDDDDVPPPDPPDDDD